Protein AF-A0A661UW11-F1 (afdb_monomer_lite)

Foldseek 3Di:
DVPDDPPDDDDDPDDALVVDPPSCDLVVQFPQDFDPLLVDDPDDPCHDDPVPSHGGGDRPPRDDDDDDPVNDHPPPCDDD

pLDDT: mean 86.62, std 10.65, range [40.19, 96.0]

Radius of gyration: 18.66 Å; chains: 1; bounding box: 38×34×51 Å

Sequence (80 aa):
SASVRPGQVIIYNGWEPYQFENWWDESNLEPGMIKWLHLAGGYGHLKYWPTEWQPCPAMRATRCEIAPADGSPPIGLDES

Structure (mmCIF, N/CA/C/O backbone):
data_AF-A0A661UW11-F1
#
_entry.id   AF-A0A661UW11-F1
#
loop_
_atom_site.group_PDB
_atom_site.id
_atom_site.type_symbol
_atom_site.label_atom_id
_atom_site.label_alt_id
_atom_site.label_comp_id
_atom_site.label_asym_id
_atom_site.label_entity_id
_atom_site.label_seq_id
_atom_site.pdbx_PDB_ins_code
_atom_site.Cartn_x
_atom_site.Cartn_y
_atom_site.Cartn_z
_atom_site.occupancy
_atom_site.B_iso_or_equiv
_atom_site.auth_seq_id
_atom_site.auth_comp_id
_atom_site.auth_asym_id
_atom_site.auth_atom_id
_atom_site.pdbx_PDB_model_num
ATOM 1 N N . SER A 1 1 ? -20.309 1.287 4.674 1.00 81.62 1 SER A N 1
ATOM 2 C CA . SER A 1 1 ? -21.222 2.056 3.798 1.00 81.62 1 SER A CA 1
ATOM 3 C C . SER A 1 1 ? -22.019 1.079 2.951 1.00 81.62 1 SER A C 1
ATOM 5 O O . SER A 1 1 ? -21.428 0.109 2.492 1.00 81.62 1 SER A O 1
ATOM 7 N N . ALA A 1 2 ? -23.318 1.313 2.741 1.00 91.44 2 ALA A N 1
ATOM 8 C CA . ALA A 1 2 ? -24.170 0.436 1.926 1.00 91.44 2 ALA A CA 1
ATOM 9 C C . ALA A 1 2 ? -23.725 0.344 0.450 1.00 91.44 2 ALA A C 1
ATOM 11 O O . ALA A 1 2 ? -24.086 -0.602 -0.240 1.00 91.44 2 ALA A O 1
ATOM 12 N N . SER A 1 3 ? -22.909 1.294 -0.022 1.00 96.00 3 SER A N 1
ATOM 13 C CA . SER A 1 3 ? -22.392 1.323 -1.397 1.00 96.00 3 SER A CA 1
ATOM 14 C C . SER A 1 3 ? -21.127 0.482 -1.615 1.00 96.00 3 SER A C 1
ATOM 16 O O . SER A 1 3 ? -20.645 0.396 -2.741 1.00 96.00 3 SER A O 1
ATOM 18 N N . VAL A 1 4 ? -20.546 -0.095 -0.560 1.00 94.56 4 VAL A N 1
ATOM 19 C CA . VAL A 1 4 ? -19.320 -0.904 -0.657 1.00 94.56 4 VAL A CA 1
ATOM 20 C C . VAL A 1 4 ? -19.696 -2.377 -0.768 1.00 94.56 4 VAL A C 1
ATOM 22 O O . VAL A 1 4 ? -20.543 -2.866 -0.022 1.00 94.56 4 VAL A O 1
ATOM 25 N N . ARG A 1 5 ? -19.058 -3.095 -1.698 1.00 94.50 5 ARG A N 1
ATOM 26 C CA . ARG A 1 5 ? -19.263 -4.536 -1.873 1.00 94.50 5 ARG A CA 1
ATOM 27 C C . ARG A 1 5 ? -18.867 -5.292 -0.587 1.00 94.50 5 ARG A C 1
ATOM 29 O O . ARG A 1 5 ? -17.791 -5.025 -0.055 1.00 94.50 5 ARG A O 1
ATOM 36 N N . PRO A 1 6 ? -19.654 -6.279 -0.117 1.00 93.75 6 PRO A N 1
ATOM 37 C CA . PRO A 1 6 ? -19.245 -7.142 0.993 1.00 93.75 6 PRO A CA 1
ATOM 38 C C . PRO A 1 6 ? -17.887 -7.823 0.750 1.00 93.75 6 PRO A C 1
ATOM 40 O O . PRO A 1 6 ? -17.606 -8.273 -0.364 1.00 93.75 6 PRO A O 1
ATOM 43 N N . GLY A 1 7 ? -17.050 -7.898 1.791 1.00 92.38 7 GLY A N 1
ATOM 44 C CA . GLY A 1 7 ? -15.680 -8.428 1.711 1.00 92.38 7 GLY A CA 1
ATOM 45 C C . GLY A 1 7 ? -14.645 -7.449 1.142 1.00 92.38 7 GLY A C 1
ATOM 46 O O . GLY A 1 7 ? -13.513 -7.843 0.871 1.00 92.38 7 GLY A O 1
ATOM 47 N N . GLN A 1 8 ? -15.020 -6.183 0.937 1.00 93.50 8 GLN A N 1
ATOM 48 C CA . GLN A 1 8 ? -14.121 -5.117 0.513 1.00 93.50 8 GLN A CA 1
ATOM 49 C C . GLN A 1 8 ? -14.032 -4.036 1.591 1.00 93.50 8 GLN A C 1
ATOM 51 O O . GLN A 1 8 ? -15.048 -3.569 2.106 1.00 93.50 8 GLN A O 1
ATOM 56 N N . VAL A 1 9 ? -12.809 -3.589 1.862 1.00 92.44 9 VAL A N 1
ATOM 57 C CA . VAL A 1 9 ? -12.525 -2.369 2.618 1.00 92.44 9 VAL A CA 1
ATOM 58 C C . VAL A 1 9 ? -11.902 -1.340 1.681 1.00 92.44 9 VAL A C 1
ATOM 60 O O . VAL A 1 9 ? -11.206 -1.693 0.726 1.00 92.44 9 VAL A O 1
ATOM 63 N N . ILE A 1 10 ? -12.217 -0.067 1.906 1.00 93.44 10 ILE A N 1
ATOM 64 C CA . ILE A 1 10 ? -11.682 1.053 1.135 1.00 93.44 10 ILE A CA 1
ATOM 65 C C . ILE A 1 10 ? -11.149 2.076 2.131 1.00 93.44 10 ILE A C 1
ATOM 67 O O . ILE A 1 10 ? -11.922 2.615 2.922 1.00 93.44 10 ILE A O 1
ATOM 71 N N . ILE A 1 11 ? -9.850 2.346 2.049 1.00 91.88 11 ILE A N 1
ATOM 72 C CA . ILE A 1 11 ? -9.201 3.506 2.659 1.00 91.88 11 ILE A CA 1
ATOM 73 C C . ILE A 1 11 ? -8.922 4.491 1.522 1.00 91.88 11 ILE A C 1
ATOM 75 O O . ILE A 1 11 ? -8.492 4.097 0.434 1.00 91.88 11 ILE A O 1
ATOM 79 N N . TYR A 1 12 ? -9.262 5.759 1.732 1.00 91.62 12 TYR A N 1
ATOM 80 C CA . TYR A 1 12 ? -8.916 6.810 0.780 1.00 91.62 12 TYR A CA 1
ATOM 81 C C . TYR A 1 12 ? -7.443 7.145 0.944 1.00 91.62 12 TYR A C 1
ATOM 83 O O . TYR A 1 12 ? -7.026 7.378 2.063 1.00 91.62 12 TYR A O 1
ATOM 91 N N . ASN A 1 13 ? -6.689 7.181 -0.150 1.00 90.94 13 ASN A N 1
ATOM 92 C CA . ASN A 1 13 ? -5.262 7.496 -0.092 1.00 90.94 13 ASN A CA 1
ATOM 93 C C . ASN A 1 13 ? -5.008 8.939 0.358 1.00 90.94 13 ASN A C 1
ATOM 95 O O . ASN A 1 13 ? -5.807 9.832 0.051 1.00 90.94 13 ASN A O 1
ATOM 99 N N . GLY A 1 14 ? -3.830 9.163 0.942 1.00 90.44 14 GLY A N 1
ATOM 100 C CA . GLY A 1 14 ? -3.301 10.498 1.233 1.00 90.44 14 GLY A CA 1
ATOM 101 C C . GLY A 1 14 ? -3.568 10.968 2.657 1.00 90.44 14 GLY A C 1
ATOM 102 O O . GLY A 1 14 ? -3.614 12.175 2.893 1.00 90.44 14 GLY A O 1
ATOM 103 N N . TRP A 1 15 ? -3.771 10.032 3.585 1.00 92.31 15 TRP A N 1
ATOM 104 C CA . TRP A 1 15 ? -3.675 10.336 5.007 1.00 92.31 15 TRP A CA 1
ATOM 105 C C . TRP A 1 15 ? -2.209 10.484 5.399 1.00 92.31 15 TRP A C 1
ATOM 107 O O . TRP A 1 15 ? -1.325 9.843 4.837 1.00 92.31 15 TRP A O 1
ATOM 117 N N . GLU A 1 16 ? -1.951 11.343 6.373 1.00 93.50 16 GLU A N 1
ATOM 118 C CA . GLU A 1 16 ? -0.619 11.492 6.938 1.00 93.50 16 GLU A CA 1
ATOM 119 C C . GLU A 1 16 ? -0.393 10.448 8.045 1.00 93.50 16 GLU A C 1
ATOM 121 O O . GLU A 1 16 ? -1.286 10.247 8.875 1.00 93.50 16 GLU A O 1
ATOM 126 N N . PRO A 1 17 ? 0.802 9.834 8.155 1.00 92.81 17 PRO A N 1
ATOM 127 C CA . PRO A 1 17 ? 1.044 8.749 9.109 1.00 92.81 17 PRO A CA 1
ATOM 128 C C . PRO A 1 17 ? 0.760 9.099 10.575 1.00 92.81 17 PRO A C 1
ATOM 130 O O . PRO A 1 17 ? 0.301 8.251 11.333 1.00 92.81 17 PRO A O 1
ATOM 133 N N . TYR A 1 18 ? 0.962 10.357 10.984 1.00 93.94 18 TYR A N 1
ATOM 134 C CA . TYR A 1 18 ? 0.678 10.800 12.358 1.00 93.94 18 TYR A CA 1
ATOM 135 C C . TYR A 1 18 ? -0.814 10.758 12.725 1.00 93.94 18 TYR A C 1
ATOM 137 O O . TYR A 1 18 ? -1.162 10.909 13.895 1.00 93.94 18 TYR A O 1
ATOM 145 N N . GLN A 1 19 ? -1.704 10.617 11.738 1.00 93.56 19 GLN A N 1
ATOM 146 C CA . GLN A 1 19 ? -3.144 10.485 11.955 1.00 93.56 19 GLN A CA 1
ATOM 147 C C . GLN A 1 19 ? -3.530 9.067 12.407 1.00 93.56 19 GLN A C 1
ATOM 149 O O . GLN A 1 19 ? -4.659 8.870 12.857 1.00 93.56 19 GLN A O 1
ATOM 154 N N . PHE A 1 20 ? -2.602 8.107 12.324 1.00 90.81 20 PHE A N 1
ATOM 155 C CA . PHE A 1 20 ? -2.781 6.724 12.754 1.00 90.81 20 PHE A CA 1
ATOM 156 C C . PHE A 1 20 ? -1.998 6.423 14.031 1.00 90.81 20 PHE A C 1
ATOM 158 O O . PHE A 1 20 ? -0.940 6.992 14.312 1.00 90.81 20 PHE A O 1
ATOM 165 N N . GLU A 1 21 ? -2.513 5.473 14.807 1.00 89.12 21 GLU A N 1
ATOM 166 C CA . GLU A 1 21 ? -1.794 4.950 15.960 1.00 89.12 21 GLU A CA 1
ATOM 167 C C . GLU A 1 21 ? -0.484 4.285 15.516 1.00 89.12 21 GLU A C 1
ATOM 169 O O . GLU A 1 21 ? -0.416 3.647 14.466 1.00 89.12 21 GLU A O 1
ATOM 174 N N . ASN A 1 22 ? 0.577 4.454 16.310 1.00 90.06 22 ASN A N 1
ATOM 175 C CA . ASN A 1 22 ? 1.913 3.917 16.028 1.00 90.06 22 ASN A CA 1
ATOM 176 C C . ASN A 1 22 ? 2.522 4.351 14.683 1.00 90.06 22 ASN A C 1
ATOM 178 O O . ASN A 1 22 ? 3.551 3.804 14.293 1.00 90.06 22 ASN A O 1
ATOM 182 N N . TRP A 1 23 ? 1.951 5.368 14.025 1.00 92.00 23 TRP A N 1
ATOM 183 C CA . TRP A 1 23 ? 2.374 5.841 12.705 1.00 92.00 23 TRP A CA 1
ATOM 184 C C . TRP A 1 23 ? 2.218 4.783 11.603 1.00 92.00 23 TRP A C 1
ATOM 186 O O . TRP A 1 23 ? 2.972 4.796 10.632 1.00 92.00 23 TRP A O 1
ATOM 196 N N . TRP A 1 24 ? 1.280 3.844 11.775 1.00 90.44 24 TRP A N 1
ATOM 197 C CA . TRP A 1 24 ? 1.027 2.761 10.824 1.00 90.44 24 TRP A CA 1
ATOM 198 C C . TRP A 1 24 ? -0.115 3.125 9.880 1.00 90.44 24 TRP A C 1
ATOM 200 O O . TRP A 1 24 ? -1.287 2.928 10.201 1.00 90.44 24 TRP A O 1
ATOM 210 N N . ASP A 1 25 ? 0.243 3.685 8.729 1.00 90.25 25 ASP A N 1
ATOM 211 C CA . ASP A 1 25 ? -0.694 4.131 7.702 1.00 90.25 25 ASP A CA 1
ATOM 212 C C . ASP A 1 25 ? -1.094 2.992 6.746 1.00 90.25 25 ASP A C 1
ATOM 214 O O . ASP A 1 25 ? -0.703 1.829 6.900 1.00 90.25 25 ASP A O 1
ATOM 218 N N . GLU A 1 26 ? -1.887 3.315 5.723 1.00 88.38 26 GLU A N 1
ATOM 219 C CA . GLU A 1 26 ? -2.253 2.355 4.684 1.00 88.38 26 GLU A CA 1
ATOM 220 C C . GLU A 1 26 ? -1.041 1.799 3.923 1.00 88.38 26 GLU A C 1
ATOM 222 O O . GLU A 1 26 ? -1.057 0.634 3.519 1.00 88.38 26 GLU A O 1
ATOM 227 N N . SER A 1 27 ? 0.024 2.592 3.775 1.00 88.94 27 SER A N 1
ATOM 228 C CA . SER A 1 27 ? 1.234 2.216 3.041 1.00 88.94 27 SER A CA 1
ATOM 229 C C . SER A 1 27 ? 1.953 1.043 3.708 1.00 88.94 27 SER A C 1
ATOM 231 O O . SER A 1 27 ? 2.555 0.215 3.024 1.00 88.94 27 SER A O 1
ATOM 233 N N . ASN A 1 28 ? 1.850 0.906 5.035 1.00 89.81 28 ASN A N 1
ATOM 234 C CA . ASN A 1 28 ? 2.405 -0.232 5.772 1.00 89.81 28 ASN A CA 1
ATOM 235 C C . ASN A 1 28 ? 1.751 -1.581 5.425 1.00 89.81 28 ASN A C 1
ATOM 237 O O . ASN A 1 28 ? 2.362 -2.624 5.660 1.00 89.81 28 ASN A O 1
ATOM 241 N N . LEU A 1 29 ? 0.538 -1.586 4.863 1.00 88.31 29 LEU A N 1
ATOM 242 C CA . LEU A 1 29 ? -0.142 -2.808 4.420 1.00 88.31 29 LEU A CA 1
ATOM 243 C C . LEU A 1 29 ? 0.263 -3.229 3.003 1.00 88.31 29 LEU A C 1
ATOM 245 O O . LEU A 1 29 ? 0.010 -4.368 2.609 1.00 88.31 29 LEU A O 1
ATOM 249 N N . GLU A 1 30 ? 0.858 -2.335 2.215 1.00 88.31 30 GLU A N 1
ATOM 250 C CA . GLU A 1 30 ? 1.085 -2.543 0.790 1.00 88.31 30 GLU A CA 1
ATOM 251 C C . GLU A 1 30 ? 2.466 -3.173 0.516 1.00 88.31 30 GLU A C 1
ATOM 253 O O . GLU A 1 30 ? 3.496 -2.521 0.671 1.00 88.31 30 GLU A O 1
ATOM 258 N N . PRO A 1 31 ? 2.543 -4.423 0.019 1.00 84.06 31 PRO A N 1
ATOM 259 C CA . PRO A 1 31 ? 3.819 -5.127 -0.176 1.00 84.06 31 PRO A CA 1
ATOM 260 C C . PRO A 1 31 ? 4.656 -4.624 -1.369 1.00 84.06 31 PRO A C 1
ATOM 262 O O . PRO A 1 31 ? 5.684 -5.217 -1.691 1.00 84.06 31 PRO A O 1
ATOM 265 N N . GLY A 1 32 ? 4.212 -3.583 -2.082 1.00 85.12 32 GLY A N 1
ATOM 266 C CA . GLY A 1 32 ? 4.948 -3.009 -3.214 1.00 85.12 32 GLY A CA 1
ATOM 267 C C . GLY A 1 32 ? 5.113 -3.938 -4.428 1.00 85.12 32 GLY A C 1
ATOM 268 O O . GLY A 1 32 ? 6.063 -3.785 -5.194 1.00 85.12 32 GLY A O 1
ATOM 269 N N . MET A 1 33 ? 4.222 -4.922 -4.620 1.00 87.62 33 MET A N 1
ATOM 270 C CA . MET A 1 33 ? 4.367 -5.923 -5.686 1.00 87.62 33 MET A CA 1
ATOM 271 C C . MET A 1 33 ? 4.356 -5.298 -7.084 1.00 87.62 33 MET A C 1
ATOM 273 O O . MET A 1 33 ? 3.453 -4.541 -7.429 1.00 87.62 33 MET A O 1
ATOM 277 N N . ILE A 1 34 ? 5.305 -5.693 -7.932 1.00 90.75 34 ILE A N 1
ATOM 278 C CA . ILE A 1 34 ? 5.351 -5.289 -9.342 1.00 90.75 34 ILE A CA 1
ATOM 279 C C . ILE A 1 34 ? 4.829 -6.399 -10.255 1.00 90.75 34 ILE A C 1
ATOM 281 O O . ILE A 1 34 ? 5.002 -7.592 -10.000 1.00 90.75 34 ILE A O 1
ATOM 285 N N . LYS A 1 35 ? 4.223 -6.016 -11.382 1.00 87.00 35 LYS A N 1
ATOM 286 C CA . LYS A 1 35 ? 3.899 -6.969 -12.447 1.00 87.00 35 LYS A CA 1
ATOM 287 C C . LYS A 1 35 ? 5.174 -7.323 -13.212 1.00 87.00 35 LYS A C 1
ATOM 289 O O . LYS A 1 35 ? 5.816 -6.432 -13.758 1.00 87.00 35 LYS A O 1
ATOM 294 N N . TRP A 1 36 ? 5.473 -8.616 -13.357 1.00 89.75 36 TRP A N 1
ATOM 295 C CA . TRP A 1 36 ? 6.646 -9.111 -14.101 1.00 89.75 36 TRP A CA 1
ATOM 296 C C . TRP A 1 36 ? 6.767 -8.556 -15.526 1.00 89.75 36 TRP A C 1
ATOM 298 O O . TRP A 1 36 ? 7.870 -8.356 -16.023 1.00 89.75 36 TRP A O 1
ATOM 308 N N . LEU A 1 37 ? 5.636 -8.249 -16.171 1.00 91.50 37 LEU A N 1
ATOM 309 C CA . LEU A 1 37 ? 5.601 -7.607 -17.488 1.00 91.50 37 LEU A CA 1
ATOM 310 C C . LEU A 1 37 ? 6.387 -6.286 -17.531 1.00 91.50 37 LEU A C 1
ATOM 312 O O . LEU A 1 37 ? 6.980 -5.980 -18.560 1.00 91.50 37 LEU A O 1
ATOM 316 N N . HIS A 1 38 ? 6.428 -5.532 -16.429 1.00 91.69 38 HIS A N 1
ATOM 317 C CA . HIS A 1 38 ? 7.165 -4.268 -16.353 1.00 91.69 38 HIS A CA 1
ATOM 318 C C . HIS A 1 38 ? 8.692 -4.453 -16.419 1.00 91.69 38 HIS A C 1
ATOM 320 O O . HIS A 1 38 ? 9.415 -3.470 -16.510 1.00 91.69 38 HIS A O 1
ATOM 326 N N . LEU A 1 39 ? 9.193 -5.694 -16.392 1.00 92.19 39 LEU A N 1
ATOM 327 C CA . LEU A 1 39 ? 10.615 -6.007 -16.560 1.00 92.19 39 LEU A CA 1
ATOM 328 C C . LEU A 1 39 ? 10.995 -6.340 -18.013 1.00 92.19 39 LEU A C 1
ATOM 330 O O . LEU A 1 39 ? 12.174 -6.525 -18.313 1.00 92.19 39 LEU A O 1
ATOM 334 N N . ALA A 1 40 ? 10.033 -6.432 -18.935 1.00 92.38 40 ALA A N 1
ATOM 335 C CA . ALA A 1 40 ? 10.343 -6.614 -20.351 1.00 92.38 40 ALA A CA 1
ATOM 336 C C . ALA A 1 40 ? 10.981 -5.331 -20.914 1.00 92.38 40 ALA A C 1
ATOM 338 O O . ALA A 1 40 ? 10.425 -4.263 -20.729 1.00 92.38 40 ALA A O 1
ATOM 339 N N . GLY A 1 41 ? 12.114 -5.407 -21.619 1.00 90.12 41 GLY A N 1
ATOM 340 C CA . GLY A 1 41 ? 12.794 -4.209 -22.161 1.00 90.12 41 GLY A CA 1
ATOM 341 C C . GLY A 1 41 ? 13.267 -4.316 -23.616 1.00 90.12 41 GLY A C 1
ATOM 342 O O . GLY A 1 41 ? 13.812 -3.364 -24.170 1.00 90.12 41 GLY A O 1
ATOM 343 N N . GLY A 1 42 ? 13.107 -5.489 -24.233 1.00 88.25 42 GLY A N 1
ATOM 344 C CA . GLY A 1 42 ? 13.691 -5.817 -25.539 1.00 88.25 42 GLY A CA 1
ATOM 345 C C . GLY A 1 42 ? 12.709 -5.817 -26.712 1.00 88.25 42 GLY A C 1
ATOM 346 O O . GLY A 1 42 ? 13.074 -6.285 -27.787 1.00 88.25 42 GLY A O 1
ATOM 347 N N . TYR A 1 43 ? 11.466 -5.355 -26.529 1.00 91.56 43 TYR A N 1
ATOM 348 C CA . TYR A 1 43 ? 10.398 -5.554 -27.516 1.00 91.56 43 TYR A CA 1
ATOM 349 C C . TYR A 1 43 ? 9.766 -4.244 -27.991 1.00 91.56 43 TYR A C 1
ATOM 351 O O . TYR A 1 43 ? 8.878 -3.698 -27.341 1.00 91.56 43 TYR A O 1
ATOM 359 N N . GLY A 1 44 ? 10.184 -3.759 -29.165 1.00 91.94 44 GLY A N 1
ATOM 360 C CA . GLY A 1 44 ? 9.559 -2.618 -29.840 1.00 91.94 44 GLY A CA 1
ATOM 361 C C . GLY A 1 44 ? 9.455 -1.372 -28.952 1.00 91.94 44 GLY A C 1
ATOM 362 O O . GLY A 1 44 ? 10.464 -0.730 -28.664 1.00 91.94 44 GLY A O 1
ATOM 363 N N . HIS A 1 45 ? 8.226 -1.042 -28.546 1.00 90.12 45 HIS A N 1
ATOM 364 C CA . HIS A 1 45 ? 7.887 0.114 -27.707 1.00 90.12 45 HIS A CA 1
ATOM 365 C C . HIS A 1 45 ? 8.021 -0.147 -26.194 1.00 90.12 45 HIS A C 1
ATOM 367 O O . HIS A 1 45 ? 7.912 0.786 -25.404 1.00 90.12 45 HIS A O 1
ATOM 373 N N . LEU A 1 46 ? 8.282 -1.389 -25.781 1.00 91.69 46 LEU A N 1
ATOM 374 C CA . LEU A 1 46 ? 8.484 -1.791 -24.388 1.00 91.69 46 LEU A CA 1
ATOM 375 C C . LEU A 1 46 ? 9.940 -1.542 -23.991 1.00 91.69 46 LEU A C 1
ATOM 377 O O . LEU A 1 46 ? 10.757 -2.463 -23.962 1.00 91.69 46 LEU A O 1
ATOM 381 N N . LYS A 1 47 ? 10.273 -0.272 -23.770 1.00 90.94 47 LYS A N 1
ATOM 382 C CA . LYS A 1 47 ? 11.596 0.194 -23.347 1.00 90.94 47 LYS A CA 1
ATOM 383 C C . LYS A 1 47 ? 11.431 1.082 -22.132 1.00 90.94 47 LYS A C 1
ATOM 385 O O . LYS A 1 4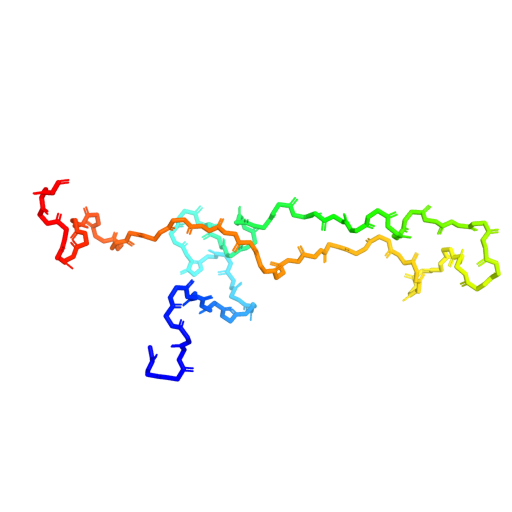7 ? 10.493 1.861 -22.101 1.00 90.94 47 LYS A O 1
ATOM 390 N N . TYR A 1 48 ? 12.348 0.979 -21.179 1.00 90.94 48 TYR A N 1
ATOM 391 C CA . TYR A 1 48 ? 12.382 1.864 -20.021 1.00 90.94 48 TYR A CA 1
ATOM 392 C C . TYR A 1 48 ? 12.527 3.330 -20.451 1.00 90.94 48 TYR A C 1
ATOM 394 O O . TYR A 1 48 ? 13.449 3.666 -21.200 1.00 90.94 48 TYR A O 1
ATOM 402 N N . TRP A 1 49 ? 11.673 4.194 -19.912 1.00 89.69 49 TRP A N 1
ATOM 403 C CA . TRP A 1 49 ? 11.782 5.648 -19.976 1.00 89.69 49 TRP A CA 1
ATOM 404 C C . TRP A 1 49 ? 11.469 6.230 -18.598 1.00 89.69 49 TRP A C 1
ATOM 406 O O . TRP A 1 49 ? 10.667 5.648 -17.877 1.00 89.69 49 TRP A O 1
ATOM 416 N N . PRO A 1 50 ? 12.037 7.376 -18.187 1.00 89.25 50 PRO A 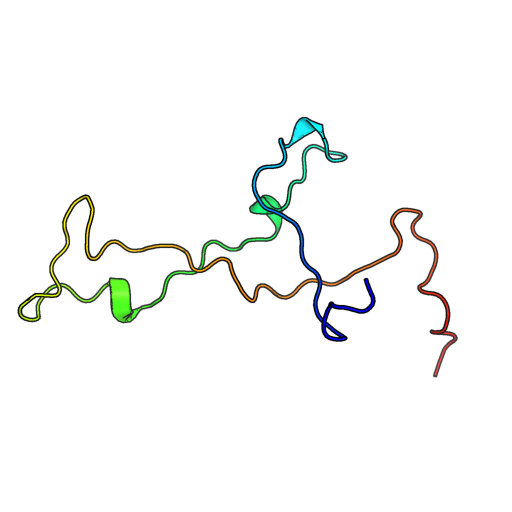N 1
ATOM 417 C CA . PRO A 1 50 ? 11.787 7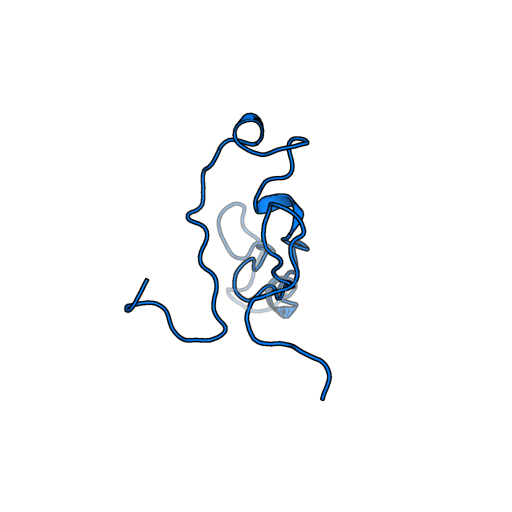.942 -16.857 1.00 89.25 50 PRO A CA 1
ATOM 418 C C . PRO A 1 50 ? 10.302 8.050 -16.466 1.00 89.25 50 PRO A C 1
ATOM 420 O O . PRO A 1 50 ? 9.969 7.845 -15.304 1.00 89.25 50 PRO A O 1
ATOM 423 N N . THR A 1 51 ? 9.416 8.309 -17.429 1.00 90.62 51 THR A N 1
ATOM 424 C CA . THR A 1 51 ? 7.971 8.476 -17.219 1.00 90.62 51 THR A CA 1
ATOM 425 C C . THR A 1 51 ? 7.121 7.354 -17.820 1.00 90.62 51 THR A C 1
ATOM 427 O O . THR A 1 51 ? 5.923 7.288 -17.550 1.00 90.62 51 THR A O 1
ATOM 430 N N . GLU A 1 52 ? 7.712 6.436 -18.588 1.00 91.88 52 GLU A N 1
ATOM 431 C CA . GLU A 1 52 ? 7.003 5.357 -19.277 1.00 91.88 52 GLU A CA 1
ATOM 432 C C . GLU A 1 52 ? 7.679 4.001 -19.068 1.00 91.88 52 GLU A C 1
ATOM 434 O O . GLU A 1 52 ? 8.899 3.874 -19.024 1.00 91.88 52 GLU A O 1
ATOM 439 N N . TRP A 1 53 ? 6.867 2.943 -19.019 1.00 92.38 53 TRP A N 1
ATOM 440 C CA . TRP A 1 53 ? 7.361 1.563 -18.970 1.00 92.38 53 TRP A CA 1
ATOM 441 C C . TRP A 1 53 ? 8.305 1.269 -17.784 1.00 92.38 53 TRP A C 1
ATOM 443 O O . TRP A 1 53 ? 9.254 0.490 -17.868 1.00 92.38 53 TRP A O 1
ATOM 453 N N . GLN A 1 54 ? 8.012 1.918 -16.661 1.00 92.75 54 GLN A N 1
ATOM 454 C CA . GLN A 1 54 ? 8.672 1.732 -15.377 1.00 92.75 54 GLN A CA 1
ATOM 455 C C . GLN A 1 54 ? 8.052 0.560 -14.606 1.00 92.75 54 GLN A C 1
ATOM 457 O O . GLN A 1 54 ? 6.830 0.372 -14.651 1.00 92.75 54 GLN A O 1
ATOM 462 N N . PRO A 1 55 ? 8.838 -0.182 -13.811 1.00 91.62 55 PRO A N 1
ATOM 463 C CA . PRO A 1 55 ? 8.301 -1.017 -12.747 1.00 91.62 55 PRO A CA 1
ATOM 464 C C . PRO A 1 55 ? 7.505 -0.168 -11.749 1.00 91.62 55 PRO A C 1
ATOM 466 O O . PRO A 1 55 ? 8.065 0.525 -10.909 1.00 91.62 55 PRO A O 1
ATOM 469 N N . CYS A 1 56 ? 6.179 -0.223 -11.855 1.00 89.81 56 CYS A N 1
ATOM 470 C CA . CYS A 1 56 ? 5.273 0.437 -10.921 1.00 89.81 56 CYS A CA 1
ATOM 471 C C . CYS A 1 56 ? 4.639 -0.590 -9.965 1.00 89.81 56 CYS A C 1
ATOM 473 O O . CYS A 1 56 ? 4.151 -1.627 -10.450 1.00 89.81 56 CYS A O 1
ATOM 475 N N . PRO A 1 57 ? 4.633 -0.328 -8.644 1.00 88.69 57 PRO A N 1
ATOM 476 C CA . PRO A 1 57 ? 3.890 -1.126 -7.680 1.00 88.69 57 PRO A CA 1
ATOM 477 C C . PRO A 1 57 ? 2.391 -1.166 -7.996 1.00 88.69 57 PRO A C 1
ATOM 479 O O . PRO A 1 57 ? 1.763 -0.156 -8.311 1.00 88.69 57 PRO A O 1
ATOM 482 N N . ALA A 1 58 ? 1.800 -2.350 -7.886 1.00 84.94 58 ALA A N 1
ATOM 483 C CA . ALA A 1 58 ? 0.363 -2.552 -7.893 1.00 84.94 58 ALA A CA 1
ATOM 484 C C . ALA A 1 58 ? -0.118 -2.676 -6.445 1.00 84.94 58 ALA A C 1
ATOM 486 O O . ALA A 1 58 ? 0.125 -3.675 -5.776 1.00 84.94 58 ALA A O 1
ATOM 487 N N . MET A 1 59 ? -0.800 -1.636 -5.981 1.00 81.69 59 MET A N 1
ATOM 488 C CA . MET A 1 59 ? -1.191 -1.476 -4.574 1.00 81.69 59 MET A CA 1
ATOM 489 C C . MET A 1 59 ? -2.659 -1.850 -4.322 1.00 81.69 59 MET A C 1
ATOM 491 O O . MET A 1 59 ? -3.089 -2.128 -3.207 1.00 81.69 59 MET A O 1
ATOM 495 N N . ARG A 1 60 ? -3.458 -1.934 -5.394 1.00 84.88 60 ARG A N 1
ATOM 496 C CA . ARG A 1 60 ? -4.845 -2.402 -5.309 1.00 84.88 60 ARG A CA 1
ATOM 497 C C . ARG A 1 60 ? -4.898 -3.927 -5.229 1.00 84.88 60 ARG A C 1
ATOM 499 O O . ARG A 1 60 ? -4.146 -4.613 -5.910 1.00 84.88 60 ARG A O 1
ATOM 506 N N . ALA A 1 61 ? -5.891 -4.421 -4.488 1.00 83.50 61 ALA A N 1
ATOM 507 C CA . ALA A 1 61 ? -6.183 -5.837 -4.239 1.00 83.50 61 ALA A CA 1
ATOM 508 C C . ALA A 1 61 ? -5.330 -6.540 -3.168 1.00 83.50 61 ALA A C 1
ATOM 510 O O . ALA A 1 61 ? -5.475 -7.754 -3.005 1.00 83.50 61 ALA A O 1
ATOM 511 N N . THR A 1 62 ? -4.552 -5.795 -2.380 1.00 89.12 62 THR A N 1
ATOM 512 C CA . THR A 1 62 ? -3.984 -6.286 -1.116 1.00 89.12 62 THR A CA 1
ATOM 513 C C . THR A 1 62 ? -5.086 -6.879 -0.230 1.00 89.12 62 THR A C 1
ATOM 515 O O . THR A 1 62 ? -6.191 -6.336 -0.136 1.00 89.12 62 THR A O 1
ATOM 518 N N . ARG A 1 63 ? -4.816 -8.047 0.360 1.00 90.94 63 ARG A N 1
ATOM 519 C CA . ARG A 1 63 ? -5.711 -8.726 1.304 1.00 90.94 63 ARG A CA 1
ATOM 520 C C . ARG A 1 63 ? -5.195 -8.480 2.714 1.00 90.94 63 ARG A C 1
ATOM 522 O O . ARG A 1 63 ? -4.007 -8.653 2.956 1.00 90.94 63 ARG A O 1
ATOM 529 N N . CYS A 1 64 ? -6.091 -8.107 3.613 1.00 90.38 64 CYS A N 1
ATOM 530 C CA . CYS A 1 64 ? -5.808 -7.930 5.028 1.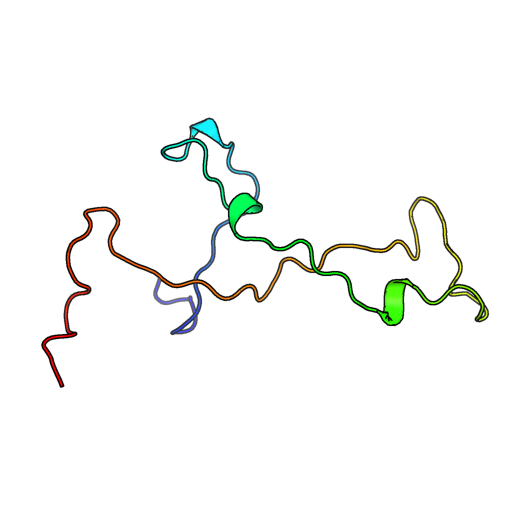00 90.38 64 CYS A CA 1
ATOM 531 C C . CYS A 1 64 ? -6.943 -8.526 5.863 1.00 90.38 64 CYS A C 1
ATOM 533 O O . CYS A 1 64 ? -8.069 -8.685 5.381 1.00 90.38 64 CYS A O 1
ATOM 535 N N . GLU A 1 65 ? -6.624 -8.860 7.107 1.00 91.56 65 GLU A N 1
ATOM 536 C CA . GLU A 1 65 ? -7.618 -9.155 8.134 1.00 91.56 65 GLU A CA 1
ATOM 537 C C . GLU A 1 65 ? -8.124 -7.847 8.749 1.00 91.56 65 GLU A C 1
ATOM 539 O O . GLU A 1 65 ? -7.436 -6.826 8.726 1.00 91.56 65 GLU A O 1
ATOM 544 N N . ILE A 1 66 ? -9.349 -7.869 9.272 1.00 89.44 66 ILE A N 1
ATOM 545 C CA . ILE A 1 66 ? -9.976 -6.712 9.913 1.00 89.44 66 ILE A CA 1
ATOM 546 C C . ILE A 1 66 ? -10.459 -7.145 11.289 1.00 89.44 66 ILE A C 1
ATOM 548 O O . ILE A 1 66 ? -11.144 -8.159 11.415 1.00 89.44 66 ILE A O 1
ATOM 552 N N . ALA A 1 67 ? -10.142 -6.336 12.294 1.00 88.00 67 ALA A N 1
ATOM 553 C CA . ALA A 1 67 ? -10.640 -6.480 13.651 1.00 88.00 67 ALA A CA 1
ATOM 554 C C . ALA A 1 67 ? -11.204 -5.138 14.148 1.00 88.00 67 ALA A C 1
ATOM 556 O O . ALA A 1 67 ? -10.792 -4.080 13.659 1.00 88.00 67 ALA A O 1
ATOM 557 N N . PRO A 1 68 ? -12.147 -5.155 15.105 1.00 88.19 68 PRO A N 1
ATOM 558 C CA . PRO A 1 68 ? -12.525 -3.962 15.850 1.00 88.19 68 PRO A CA 1
ATOM 559 C C . PRO A 1 68 ? -11.300 -3.292 16.486 1.00 88.19 68 PRO A C 1
ATOM 561 O O . PRO A 1 68 ? -10.426 -3.965 17.029 1.00 88.19 68 PRO A O 1
ATOM 564 N N . ALA A 1 69 ? -11.234 -1.961 16.411 1.00 82.38 69 ALA A N 1
ATOM 565 C CA . ALA A 1 69 ? -10.083 -1.196 16.901 1.00 82.38 69 ALA A CA 1
ATOM 566 C C . ALA A 1 69 ? -9.888 -1.310 18.425 1.00 82.38 69 ALA A C 1
ATOM 568 O O . ALA A 1 69 ? -8.778 -1.178 18.922 1.00 82.38 69 ALA A O 1
ATOM 569 N N . ASP A 1 70 ? -10.965 -1.578 19.161 1.00 85.12 70 ASP A N 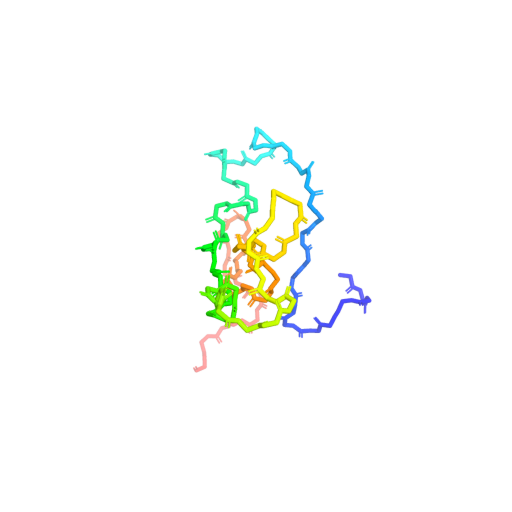1
ATOM 570 C CA . ASP A 1 70 ? -10.957 -1.818 20.605 1.00 85.12 70 ASP A CA 1
ATOM 571 C C . ASP A 1 70 ? -10.546 -3.255 20.981 1.00 85.12 70 ASP A C 1
ATOM 573 O O . ASP A 1 70 ? -10.525 -3.600 22.161 1.00 85.12 70 ASP A O 1
ATOM 577 N N . GLY A 1 71 ? -10.232 -4.105 19.996 1.00 78.25 71 GLY A N 1
ATOM 578 C CA . GLY A 1 71 ? -9.863 -5.504 20.207 1.00 78.25 71 GLY A CA 1
ATOM 579 C C . GLY A 1 71 ? -11.031 -6.404 20.608 1.00 78.25 71 GLY A C 1
ATOM 580 O O . GLY A 1 71 ? -10.815 -7.578 20.914 1.00 78.25 71 GLY A O 1
ATOM 581 N N . SER A 1 72 ? -12.263 -5.888 20.601 1.00 81.56 72 SER A N 1
ATOM 582 C CA . SER A 1 72 ? -13.453 -6.701 20.824 1.00 81.56 72 SER A CA 1
ATOM 583 C C . SER A 1 72 ? -13.570 -7.773 19.733 1.00 81.56 72 SER A C 1
ATOM 585 O O . SER A 1 72 ? -13.219 -7.520 18.577 1.00 81.56 72 SER A O 1
ATOM 587 N N . PRO A 1 73 ? -14.079 -8.978 20.045 1.00 74.94 73 PRO A N 1
ATOM 588 C CA . PRO A 1 73 ? -14.364 -9.962 19.012 1.00 74.94 73 PRO A CA 1
ATOM 589 C C . PRO A 1 73 ? -15.395 -9.394 18.019 1.00 74.94 73 PRO A C 1
ATOM 591 O O . PRO A 1 73 ? -16.304 -8.659 18.423 1.00 74.94 73 PRO A O 1
ATOM 594 N N . PRO A 1 74 ? -15.278 -9.707 16.716 1.00 67.19 74 PRO A N 1
ATOM 595 C CA . PRO A 1 74 ? -16.265 -9.286 15.733 1.00 67.19 74 PRO A CA 1
ATOM 596 C C . PRO A 1 74 ? -17.654 -9.802 16.134 1.00 67.19 74 PRO A C 1
ATOM 598 O O . PRO A 1 74 ? -17.844 -10.984 16.415 1.00 67.19 74 PRO A O 1
ATOM 601 N N . ILE A 1 75 ? -18.634 -8.898 16.174 1.00 67.75 75 ILE A N 1
ATOM 602 C CA . ILE A 1 75 ? -20.013 -9.218 16.558 1.00 67.75 75 ILE A CA 1
ATOM 603 C C . ILE A 1 75 ? -20.563 -10.279 15.588 1.00 67.75 75 ILE A C 1
ATOM 605 O O . ILE A 1 75 ? -20.683 -10.009 14.393 1.00 67.75 75 ILE A O 1
ATOM 609 N N . GLY A 1 76 ? -20.915 -11.463 16.105 1.00 60.44 76 GLY A N 1
ATOM 610 C CA . GLY A 1 76 ? -21.560 -12.540 15.338 1.00 60.44 76 GLY A CA 1
ATOM 611 C C . GLY A 1 76 ? -20.667 -13.715 14.922 1.00 60.44 76 GLY A C 1
ATOM 612 O O . GLY A 1 76 ? -21.095 -14.507 14.089 1.00 60.44 76 GLY A O 1
ATOM 613 N N . LEU A 1 77 ? -19.459 -13.837 15.478 1.00 54.25 77 LEU A N 1
ATOM 614 C CA . LEU A 1 77 ? -18.670 -15.072 15.445 1.00 54.25 77 LEU A CA 1
ATOM 615 C C . LEU A 1 77 ? -18.528 -15.604 16.878 1.00 54.25 77 LEU A C 1
ATOM 617 O O . LEU A 1 77 ? -17.449 -15.545 17.464 1.0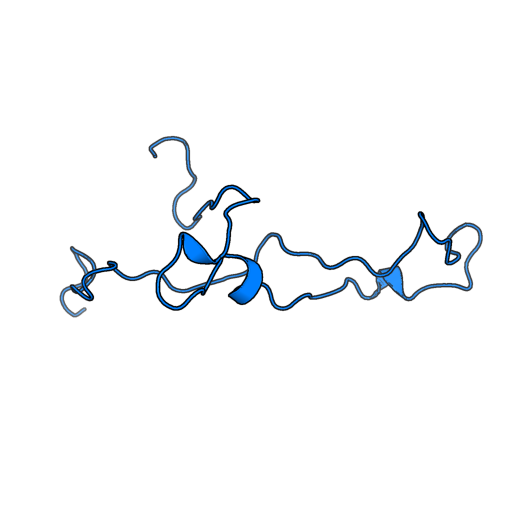0 54.25 77 LEU A O 1
ATOM 621 N N . ASP A 1 78 ? -19.636 -16.050 17.474 1.00 47.72 78 ASP A N 1
ATOM 622 C CA . ASP A 1 78 ? -19.542 -17.079 18.503 1.00 47.72 78 ASP A CA 1
ATOM 623 C C . ASP A 1 78 ? -19.231 -18.413 17.813 1.00 47.72 78 ASP A C 1
ATOM 625 O O . ASP A 1 78 ? -19.613 -18.656 16.670 1.00 47.72 78 ASP A O 1
ATOM 629 N N . GLU A 1 79 ? -18.409 -19.211 18.476 1.00 51.84 79 GLU A N 1
ATOM 630 C CA . GLU A 1 79 ? -17.763 -20.410 17.953 1.00 51.84 79 GLU A CA 1
ATOM 631 C C . GLU A 1 79 ? -18.727 -21.338 17.183 1.00 51.84 79 GLU A C 1
ATOM 633 O O . GLU A 1 79 ? -19.717 -21.821 17.735 1.00 51.84 79 GLU A O 1
ATOM 638 N N . SER A 1 80 ? -18.400 -21.624 15.915 1.00 40.19 80 SER A N 1
ATOM 639 C CA . SER A 1 80 ? -18.976 -22.722 15.124 1.00 40.19 80 SER A CA 1
ATOM 640 C C . SER A 1 80 ? -17.906 -23.735 14.750 1.00 40.19 80 SER A C 1
ATOM 642 O O . SER A 1 80 ? -16.909 -23.285 14.134 1.00 40.19 80 SER A O 1
#

Secondary structure (DSSP, 8-state):
-TTSPTT-----S---GGGSGGG--GGGG---PBPGGGG--SBTTB---SSSS---B--TT-------TT-PPPTT----